Protein AF-A0A396JFV6-F1 (afdb_monomer_lite)

Sequence (128 aa):
MTLSPAVLSEDLIVEVLSFLPVKSLLQFRCVSKSWKTLISDPTFVKLHLEKSQSRNLKLFTIITERINNNNEGDYRVDRYPIDRIFENPSNYHHFKRKGSRNGSDIVGSCNGLILLYGDIFGSHKKRI

Foldseek 3Di:
DDPDPPDDDPVVVLVVLLPDDPVVLVVQLVVDVVSVCQSPDPVSVVSSVVSVVVVPFPWDWDWDWDQDPVRDIDIDIDTDGVVVQVVDQQDQPAPDDPPDPWDWGFRHDDPPRTDIDTDDPPPPPDDD

Secondary structure (DSSP, 8-state):
---------HHHHHHHHHTS-HHHHHHHTTT-HHHHHHHH-HHHHHHHHHHHHHTS--EEEEEEEEE-TTS-EEEEEEEEEHHHHHH-TTS------TT-S--PEEEEEETTEEEEE-----------

InterPro domains:
  IPR001810 F-box domain [PF00646] (8-45)
  IPR001810 F-box domain [PS50181] (2-47)
  IPR001810 F-box domain [SM00256] (8-48)
  IPR036047 F-box-like domain superfamily [SSF81383] (7-76)
  IPR050796 SCF complex F-box component [PTHR31672] (8-117)

Structure (mmCIF, N/CA/C/O backbone):
data_AF-A0A396JFV6-F1
#
_entry.id   AF-A0A396JFV6-F1
#
loop_
_atom_site.group_PDB
_atom_site.id
_atom_site.type_symbol
_atom_site.label_atom_id
_atom_site.label_alt_id
_atom_site.label_comp_id
_atom_site.label_asym_id
_atom_site.label_entity_id
_atom_site.label_seq_id
_atom_site.pdbx_PDB_ins_code
_atom_site.Cartn_x
_atom_site.Cartn_y
_atom_site.Cartn_z
_atom_site.occupancy
_atom_site.B_iso_or_equiv
_atom_site.auth_seq_id
_atom_site.auth_comp_id
_atom_site.auth_asym_id
_atom_site.auth_atom_id
_atom_site.pdbx_PDB_model_num
ATOM 1 N N . MET A 1 1 ? -27.223 -27.514 19.054 1.00 39.94 1 MET A N 1
ATOM 2 C CA . MET A 1 1 ? -25.789 -27.213 18.855 1.00 39.94 1 MET A CA 1
ATOM 3 C C . MET A 1 1 ? -25.685 -25.768 18.404 1.00 39.94 1 MET A C 1
ATOM 5 O O . MET A 1 1 ? -25.980 -25.472 17.256 1.00 39.94 1 MET A O 1
ATOM 9 N N . THR A 1 2 ? -25.399 -24.848 19.321 1.00 46.09 2 THR A N 1
ATOM 10 C CA . THR A 1 2 ? -25.179 -23.438 18.982 1.00 46.09 2 THR A CA 1
ATOM 11 C C . THR A 1 2 ? -23.765 -23.310 18.426 1.00 46.09 2 THR A C 1
ATOM 13 O O . THR A 1 2 ? -22.804 -23.553 19.154 1.00 46.09 2 THR A O 1
ATOM 16 N N . LEU A 1 3 ? -23.630 -23.000 17.135 1.00 55.22 3 LEU A N 1
ATOM 17 C CA . LEU A 1 3 ? -22.341 -22.655 16.536 1.00 55.22 3 LEU A CA 1
ATOM 18 C C . LEU A 1 3 ? -21.795 -21.439 17.293 1.00 55.22 3 LEU A C 1
ATOM 20 O O . LEU A 1 3 ? -22.406 -20.372 17.266 1.00 55.22 3 LEU A O 1
ATOM 24 N N . SER A 1 4 ? -20.685 -21.616 18.013 1.00 58.31 4 SER A N 1
ATOM 25 C CA . SER A 1 4 ? -19.947 -20.487 18.577 1.00 58.31 4 SER A CA 1
ATOM 26 C C . SER A 1 4 ? -19.585 -19.554 17.422 1.00 58.31 4 SER A C 1
ATOM 28 O O . SER A 1 4 ? -19.073 -20.048 16.411 1.00 58.31 4 SER A O 1
ATOM 30 N N . PRO A 1 5 ? -19.828 -18.238 17.528 1.00 67.19 5 PRO A N 1
ATOM 31 C CA . PRO A 1 5 ? -19.349 -17.317 16.516 1.00 67.19 5 PRO A CA 1
ATOM 32 C C . PRO A 1 5 ? -17.835 -17.495 16.399 1.00 67.19 5 PRO A C 1
ATOM 34 O O . PRO A 1 5 ? -17.129 -17.525 17.409 1.00 67.19 5 PRO A O 1
ATOM 37 N N . ALA A 1 6 ? -17.342 -17.677 15.176 1.00 66.19 6 ALA A N 1
ATOM 38 C CA . ALA A 1 6 ? -15.912 -17.693 14.915 1.00 66.19 6 ALA A CA 1
ATOM 39 C C . ALA A 1 6 ? -15.385 -16.276 15.171 1.00 66.19 6 ALA A C 1
ATOM 41 O O . ALA A 1 6 ? -15.549 -15.380 14.343 1.00 66.19 6 ALA A O 1
ATOM 42 N N . VAL A 1 7 ? -14.825 -16.052 16.359 1.00 72.81 7 VAL A N 1
ATOM 43 C CA . VAL A 1 7 ? -14.196 -14.781 16.715 1.00 72.81 7 VAL A CA 1
ATOM 44 C C . VAL A 1 7 ? -12.798 -14.789 16.111 1.00 72.81 7 VAL A C 1
ATOM 46 O O . VAL A 1 7 ? -11.921 -15.521 16.563 1.00 72.81 7 VAL A O 1
ATOM 49 N N . LEU A 1 8 ? -12.604 -14.001 15.055 1.00 79.69 8 LEU A N 1
ATOM 50 C CA . LEU A 1 8 ? -11.269 -13.695 14.552 1.00 79.69 8 LEU A CA 1
ATOM 51 C C . LEU A 1 8 ? -10.516 -12.872 15.607 1.00 79.69 8 LEU A C 1
ATOM 53 O O . LEU A 1 8 ? -11.081 -11.927 16.161 1.00 79.69 8 LEU A O 1
ATOM 57 N N . SER A 1 9 ? -9.254 -13.213 15.870 1.00 87.81 9 SER A N 1
ATOM 58 C CA . SER A 1 9 ? -8.405 -12.417 16.760 1.00 87.81 9 SER A CA 1
ATOM 59 C C . SER A 1 9 ? -8.102 -11.047 16.151 1.00 87.81 9 SER A C 1
ATOM 61 O O . SER A 1 9 ? -8.084 -10.874 14.929 1.00 87.81 9 SER A O 1
ATOM 63 N N . GLU A 1 10 ? -7.846 -10.064 17.012 1.00 87.75 10 GLU A N 1
ATOM 64 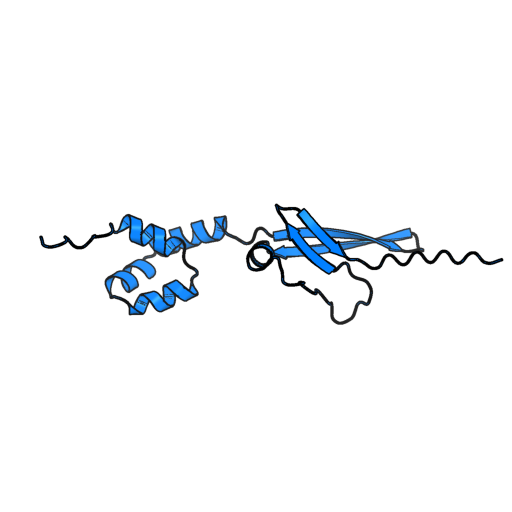C CA . GLU A 1 10 ? -7.536 -8.694 16.593 1.00 87.75 10 GLU A CA 1
ATOM 65 C C . GLU A 1 10 ? -6.279 -8.633 15.712 1.00 87.75 10 GLU A C 1
ATOM 67 O O . GLU A 1 10 ? -6.286 -7.952 14.687 1.00 87.75 10 GLU A O 1
ATOM 72 N N . ASP A 1 11 ? -5.264 -9.445 16.020 1.00 89.00 11 ASP A N 1
ATOM 73 C CA . ASP A 1 11 ? -4.033 -9.564 15.228 1.00 89.00 11 ASP A CA 1
ATOM 74 C C . ASP A 1 11 ? -4.300 -10.021 13.788 1.00 89.00 11 ASP A C 1
ATOM 76 O O . ASP A 1 11 ? -3.744 -9.469 12.836 1.00 89.00 11 ASP A O 1
ATOM 80 N N . LEU A 1 12 ? -5.198 -10.995 13.603 1.00 91.31 12 LEU A N 1
ATOM 81 C CA . LEU A 1 12 ? -5.565 -11.475 12.271 1.00 91.31 12 LEU A CA 1
ATOM 82 C C . LEU A 1 12 ? -6.362 -10.420 11.497 1.00 91.31 12 LEU A C 1
ATOM 84 O O . LEU A 1 12 ? -6.185 -10.275 10.288 1.00 91.31 12 LEU A O 1
ATOM 88 N N . ILE A 1 13 ? -7.215 -9.646 12.177 1.00 92.50 13 ILE A N 1
ATOM 89 C CA . ILE A 1 13 ? -7.930 -8.524 11.554 1.00 92.50 13 ILE A CA 1
ATOM 90 C C . ILE A 1 13 ? -6.929 -7.457 11.096 1.00 92.50 13 ILE A C 1
ATOM 92 O O . ILE A 1 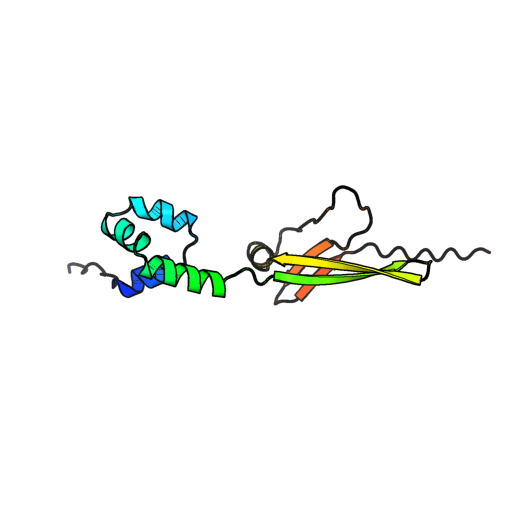13 ? -7.004 -7.010 9.951 1.00 92.50 13 ILE A O 1
ATOM 96 N N . VAL A 1 14 ? -5.972 -7.079 11.950 1.00 94.62 14 VAL A N 1
ATOM 97 C CA . VAL A 1 14 ? -4.885 -6.140 11.616 1.00 94.62 14 VAL A CA 1
ATOM 98 C C . VAL A 1 14 ? -4.125 -6.630 10.389 1.00 94.62 14 VAL A C 1
ATOM 100 O O . VAL A 1 14 ? -3.905 -5.867 9.445 1.00 94.62 14 VAL A O 1
ATOM 103 N N . GLU A 1 15 ? -3.759 -7.910 10.371 1.00 92.31 15 GLU A N 1
ATOM 104 C CA . GLU A 1 15 ? -3.044 -8.512 9.259 1.00 92.31 15 GLU A CA 1
ATOM 105 C C . GLU A 1 15 ? -3.860 -8.450 7.961 1.00 92.31 15 GLU A C 1
ATOM 107 O O . GLU A 1 15 ? -3.363 -7.908 6.971 1.00 92.31 15 GLU A O 1
ATOM 112 N N . VAL A 1 16 ? -5.117 -8.899 7.961 1.00 92.81 16 VAL A N 1
ATOM 113 C CA . VAL A 1 16 ? -5.999 -8.853 6.782 1.00 92.81 16 VAL A CA 1
ATOM 114 C C . VAL A 1 16 ? -6.182 -7.422 6.282 1.00 92.81 16 VAL A C 1
ATOM 116 O O . VAL A 1 16 ? -5.985 -7.150 5.097 1.00 92.81 16 VAL A O 1
ATOM 119 N N . LEU A 1 17 ? -6.499 -6.479 7.171 1.00 93.19 17 LEU A N 1
ATOM 120 C CA . LEU A 1 17 ? -6.670 -5.074 6.803 1.00 93.19 17 LEU A CA 1
ATOM 121 C C . LEU A 1 17 ? -5.379 -4.473 6.242 1.00 93.19 17 LEU A C 1
ATOM 123 O O . LEU A 1 17 ? -5.421 -3.705 5.281 1.00 93.19 17 LEU A O 1
ATOM 127 N N . SER A 1 18 ? -4.217 -4.873 6.757 1.00 91.94 18 SER A N 1
ATOM 128 C CA . SER A 1 18 ? -2.930 -4.415 6.232 1.00 91.94 18 SER A CA 1
ATOM 129 C C . SER A 1 18 ? -2.659 -4.860 4.786 1.00 91.94 18 SER A C 1
ATOM 131 O O . SER A 1 18 ? -1.805 -4.281 4.107 1.00 91.94 18 SER A O 1
ATOM 133 N N . PHE A 1 19 ? -3.368 -5.875 4.277 1.00 88.50 19 PHE A N 1
ATOM 134 C CA . PHE A 1 19 ? -3.296 -6.307 2.876 1.00 88.50 19 PHE A CA 1
ATOM 135 C C . PHE A 1 19 ? -4.147 -5.473 1.919 1.00 88.50 19 PHE A C 1
ATOM 137 O O . PHE A 1 19 ? -3.928 -5.525 0.710 1.00 88.50 19 PHE A O 1
ATOM 144 N N . LEU A 1 20 ? -5.059 -4.650 2.432 1.00 89.25 20 LEU A N 1
ATOM 145 C CA . LEU A 1 20 ? -6.011 -3.934 1.597 1.00 89.25 20 LEU A CA 1
ATOM 146 C C . LEU A 1 20 ? -5.453 -2.610 1.046 1.00 89.25 20 LEU A C 1
ATOM 148 O O . LEU A 1 20 ? -4.683 -1.916 1.723 1.00 89.25 20 LEU A O 1
ATOM 152 N N . PRO A 1 21 ? -5.884 -2.198 -0.163 1.00 86.50 21 PRO A N 1
ATOM 153 C CA . PRO A 1 21 ? -5.641 -0.853 -0.666 1.00 86.50 21 PRO A CA 1
ATOM 154 C C . PRO A 1 21 ? -6.257 0.218 0.243 1.00 86.50 21 PRO A C 1
ATOM 156 O O . PRO A 1 21 ? -7.325 0.021 0.829 1.00 86.50 21 PRO A O 1
ATOM 159 N N . VAL A 1 22 ? -5.639 1.405 0.277 1.00 89.06 22 VAL A N 1
ATOM 160 C CA . VAL A 1 22 ? -6.096 2.549 1.096 1.00 89.06 22 VAL A CA 1
ATOM 161 C C . VAL A 1 22 ? -7.567 2.890 0.832 1.00 89.06 22 VAL A C 1
ATOM 163 O O . VAL A 1 22 ? -8.317 3.158 1.767 1.00 89.06 22 VAL A O 1
ATOM 166 N N . LYS A 1 23 ? -8.016 2.825 -0.429 1.00 87.94 23 LYS A N 1
ATOM 167 C CA . LYS A 1 23 ? -9.407 3.127 -0.801 1.00 87.94 23 LYS A CA 1
ATOM 168 C C . LYS A 1 23 ? -10.412 2.211 -0.093 1.00 87.94 23 LYS A C 1
ATOM 170 O O . LYS A 1 23 ? -11.419 2.704 0.410 1.00 87.94 23 LYS A O 1
ATOM 175 N N . SER A 1 24 ? -10.131 0.911 -0.025 1.00 91.12 24 SER A N 1
ATOM 176 C CA . SER A 1 24 ? -10.990 -0.061 0.662 1.00 91.12 24 SER A CA 1
ATOM 177 C C . SER A 1 24 ? -10.990 0.176 2.172 1.00 91.12 24 SER A C 1
ATOM 179 O O . SER A 1 24 ? -12.048 0.195 2.795 1.00 91.12 24 SER A O 1
ATOM 181 N N . LEU A 1 25 ? -9.821 0.463 2.754 1.00 94.12 25 LEU A N 1
ATOM 182 C CA . LEU A 1 25 ? -9.694 0.780 4.180 1.00 94.12 25 LEU A CA 1
ATOM 183 C C . LEU A 1 25 ? -10.508 2.012 4.588 1.00 94.12 25 LEU A C 1
ATOM 185 O O . LEU A 1 25 ? -11.157 2.010 5.631 1.00 94.12 25 LEU A O 1
ATOM 189 N N . LEU A 1 26 ? -10.526 3.056 3.758 1.00 93.81 26 LEU A N 1
ATOM 190 C CA . LEU A 1 26 ? -11.326 4.251 4.034 1.00 93.81 26 LEU A CA 1
ATOM 191 C C . LEU A 1 26 ? -12.829 3.958 4.053 1.00 93.81 26 LEU A C 1
ATOM 193 O O . LEU A 1 26 ? -13.534 4.521 4.888 1.00 93.81 26 LEU A O 1
ATOM 197 N N . GLN A 1 27 ? -13.312 3.060 3.190 1.00 96.00 27 GLN A N 1
ATOM 198 C CA . GLN A 1 27 ? -14.706 2.608 3.228 1.00 96.00 27 GLN A CA 1
ATOM 199 C C . GLN A 1 27 ? -14.974 1.799 4.497 1.00 96.00 27 GLN A C 1
ATOM 201 O O . GLN A 1 27 ? -15.962 2.025 5.181 1.00 96.00 27 GLN A O 1
ATOM 206 N N . PHE A 1 28 ? -14.050 0.926 4.890 1.00 94.88 28 PHE A N 1
ATOM 207 C CA . PHE A 1 28 ? -14.198 0.064 6.064 1.00 94.88 28 PHE A CA 1
ATOM 208 C C . PHE A 1 28 ? -14.274 0.807 7.405 1.00 94.88 28 PHE A C 1
ATOM 210 O O . PHE A 1 28 ? -14.799 0.268 8.381 1.00 94.88 28 PHE A O 1
ATOM 217 N N . ARG A 1 29 ? -13.878 2.083 7.451 1.00 94.75 29 ARG A N 1
ATOM 218 C CA . ARG A 1 29 ? -14.130 2.963 8.604 1.00 94.75 29 ARG A CA 1
ATOM 219 C C . ARG A 1 29 ? -15.619 3.144 8.922 1.00 94.75 29 ARG A C 1
ATOM 221 O O . ARG A 1 29 ? -15.932 3.541 10.041 1.00 94.75 29 ARG A O 1
ATOM 228 N N . CYS A 1 30 ? -16.534 2.892 7.981 1.00 94.75 30 CYS A N 1
ATOM 229 C CA . CYS A 1 30 ? -17.975 2.992 8.237 1.00 94.75 30 CYS A CA 1
ATOM 230 C C . CYS A 1 30 ? -18.597 1.709 8.812 1.00 94.75 30 CYS A C 1
ATOM 232 O O . CYS A 1 30 ? -19.730 1.759 9.282 1.00 94.75 30 CYS A O 1
ATOM 234 N N . VAL A 1 31 ? -17.873 0.583 8.814 1.00 92.81 31 VAL A N 1
ATOM 235 C CA . VAL A 1 31 ? -18.408 -0.728 9.225 1.00 92.81 31 VAL A CA 1
ATOM 236 C C . VAL A 1 31 ? -18.611 -0.803 10.738 1.00 92.81 31 VAL A C 1
ATOM 238 O O . VAL A 1 31 ? -19.627 -1.303 11.210 1.00 92.81 31 VAL A O 1
ATOM 241 N N . SER A 1 32 ? -17.652 -0.303 11.521 1.00 93.44 32 SER A N 1
ATOM 242 C CA . SER A 1 32 ? -17.769 -0.245 12.980 1.00 93.44 32 SER A CA 1
ATOM 243 C C . SER A 1 32 ? -16.854 0.818 13.583 1.00 93.44 32 SER A C 1
ATOM 245 O O . SER A 1 32 ? -15.857 1.227 12.981 1.00 93.44 32 SER A O 1
ATOM 247 N N . LYS A 1 33 ? -17.159 1.239 14.818 1.00 94.50 33 LYS A N 1
ATOM 248 C CA . LYS A 1 33 ? -16.290 2.148 15.582 1.00 94.50 33 LYS A CA 1
ATOM 249 C C . LYS A 1 33 ? -14.909 1.531 15.821 1.00 94.50 33 LYS A C 1
ATOM 251 O O . LYS A 1 33 ? -13.918 2.230 15.654 1.00 94.50 33 LYS A O 1
ATOM 256 N N . SER A 1 34 ? -14.846 0.234 16.130 1.00 93.12 34 SER A N 1
ATOM 257 C CA . SER A 1 34 ? -13.585 -0.483 16.354 1.00 93.12 34 SER A CA 1
ATOM 258 C C . SER A 1 34 ? -12.697 -0.461 15.110 1.00 93.12 34 SER A C 1
ATOM 260 O O . SER A 1 34 ? -11.523 -0.123 15.199 1.00 93.12 34 SER A O 1
ATOM 262 N N . TRP A 1 35 ? -13.272 -0.715 13.930 1.00 94.69 35 TRP A N 1
ATOM 263 C CA . TRP A 1 35 ? -12.533 -0.67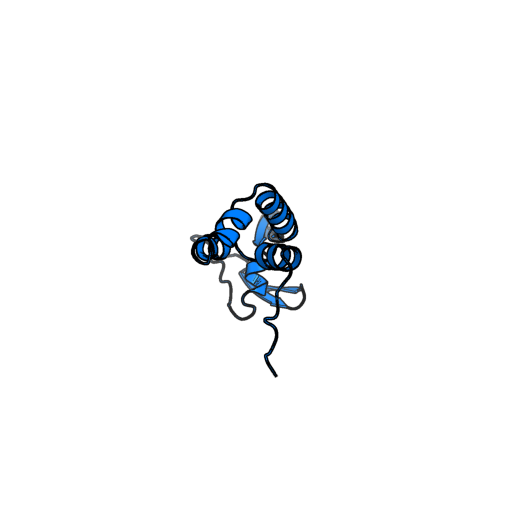6 12.665 1.00 94.69 35 TRP A CA 1
ATOM 264 C C . TRP A 1 35 ? -12.091 0.743 12.311 1.00 94.69 35 TRP A C 1
ATOM 266 O O . TRP A 1 35 ? -10.970 0.948 11.854 1.00 94.69 35 TRP A O 1
ATOM 276 N N . LYS A 1 36 ? -12.931 1.751 12.572 1.00 96.50 36 LYS A N 1
ATOM 277 C CA . LYS A 1 36 ? -12.541 3.155 12.408 1.00 96.50 36 LYS A CA 1
ATOM 278 C C . LYS A 1 36 ? -11.337 3.518 13.277 1.00 96.50 36 LYS A C 1
ATOM 280 O O . LYS A 1 36 ? -10.424 4.169 12.768 1.00 96.50 36 LYS A O 1
ATOM 285 N N . THR A 1 37 ? -11.347 3.122 14.551 1.00 96.62 37 THR A N 1
ATOM 286 C CA . THR A 1 37 ? -10.242 3.364 15.487 1.00 96.62 37 THR A CA 1
ATOM 287 C C . THR A 1 37 ? -8.981 2.650 15.020 1.00 96.62 37 THR A C 1
ATOM 289 O O . THR A 1 37 ? -7.967 3.311 14.832 1.00 96.62 37 THR A O 1
ATOM 292 N N . LEU A 1 38 ? -9.069 1.353 14.715 1.00 96.00 38 LEU A N 1
ATOM 293 C CA . LEU A 1 38 ? -7.943 0.548 14.243 1.00 96.00 38 LEU A CA 1
ATOM 294 C C . LEU A 1 38 ? -7.296 1.129 12.974 1.00 96.00 38 LEU A C 1
ATOM 296 O O . LEU A 1 38 ? -6.090 1.316 12.919 1.00 96.00 38 LEU A O 1
ATOM 300 N N . ILE A 1 39 ? -8.094 1.489 11.965 1.00 96.31 39 ILE A N 1
ATOM 301 C CA . ILE A 1 39 ? -7.589 2.045 10.693 1.00 96.31 39 ILE A CA 1
ATOM 302 C C . ILE A 1 39 ? -7.030 3.472 10.869 1.00 96.31 39 ILE A C 1
ATOM 304 O O . ILE A 1 39 ? -6.341 3.991 9.988 1.00 96.31 39 ILE A O 1
ATOM 308 N N . SER A 1 40 ? -7.362 4.150 11.968 1.00 95.81 40 SER A N 1
ATOM 309 C CA . SER A 1 40 ? -6.835 5.485 12.288 1.00 95.81 40 SER A CA 1
ATOM 310 C C . SER A 1 40 ? -5.658 5.438 13.265 1.00 95.81 40 SER A C 1
ATOM 312 O O . SER A 1 40 ? -5.060 6.481 13.521 1.00 95.81 40 SER A O 1
ATOM 314 N N . ASP A 1 41 ? -5.325 4.260 13.794 1.00 96.50 41 ASP A N 1
ATOM 315 C CA . ASP A 1 41 ? -4.230 4.073 14.736 1.00 96.50 41 ASP A CA 1
ATOM 316 C C . ASP A 1 41 ? -2.864 4.298 14.052 1.00 96.50 41 ASP A C 1
ATOM 318 O O . ASP A 1 41 ? -2.610 3.732 12.982 1.00 96.50 41 ASP A O 1
ATOM 322 N N . PRO A 1 42 ? -1.953 5.101 14.638 1.00 96.81 42 PRO A N 1
ATOM 323 C CA . PRO A 1 42 ? -0.640 5.366 14.051 1.00 96.81 42 PRO A CA 1
ATOM 324 C C . PRO A 1 42 ? 0.212 4.110 13.830 1.00 96.81 42 PRO A C 1
ATOM 326 O O . PRO A 1 42 ? 0.983 4.059 12.870 1.00 96.81 42 PRO A O 1
ATOM 329 N N . THR A 1 43 ? 0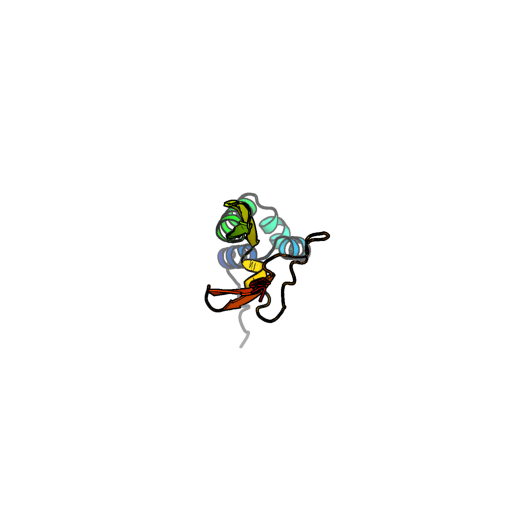.073 3.093 14.683 1.00 96.19 43 THR A N 1
ATOM 330 C CA . THR A 1 43 ? 0.799 1.818 14.569 1.00 96.19 43 THR A CA 1
ATOM 331 C C . THR A 1 43 ? 0.313 1.050 13.353 1.00 96.19 43 THR A C 1
ATOM 333 O O . THR A 1 43 ? 1.126 0.604 12.542 1.00 96.19 43 THR A O 1
ATOM 336 N N . PHE A 1 44 ? -1.009 0.970 13.170 1.00 96.12 44 PHE A N 1
ATOM 337 C CA . PHE A 1 44 ? -1.604 0.387 11.969 1.00 96.12 44 PHE A CA 1
ATOM 338 C C . PHE A 1 44 ? -1.175 1.142 10.706 1.00 96.12 44 PHE A C 1
ATOM 340 O O . PHE A 1 44 ? -0.791 0.519 9.719 1.00 96.12 44 PHE A O 1
ATOM 347 N N . VAL A 1 45 ? -1.192 2.480 10.732 1.00 95.00 45 VAL A N 1
ATOM 348 C CA . VAL A 1 45 ? -0.763 3.310 9.594 1.00 95.00 45 VAL A CA 1
ATOM 349 C C . VAL A 1 45 ? 0.704 3.056 9.246 1.00 95.00 45 VAL A C 1
ATOM 351 O O . VAL A 1 45 ? 1.024 2.880 8.071 1.00 95.00 45 VAL A O 1
ATOM 354 N N . LYS A 1 46 ? 1.593 2.987 10.245 1.00 94.75 46 LYS A N 1
ATOM 355 C CA . LYS A 1 46 ? 3.012 2.670 10.040 1.00 94.75 46 LYS A CA 1
ATOM 356 C C . LYS A 1 46 ? 3.191 1.280 9.425 1.00 94.75 46 LYS A C 1
ATOM 358 O O . LYS A 1 46 ? 3.867 1.153 8.408 1.00 94.75 46 LYS A O 1
ATOM 363 N N . LEU A 1 47 ? 2.532 0.267 9.987 1.00 93.56 47 LEU A N 1
ATOM 364 C CA . LEU A 1 47 ? 2.570 -1.109 9.488 1.00 93.56 47 LEU A CA 1
ATOM 365 C C . LEU A 1 47 ? 2.028 -1.213 8.054 1.00 93.56 47 LEU A C 1
ATOM 367 O O . L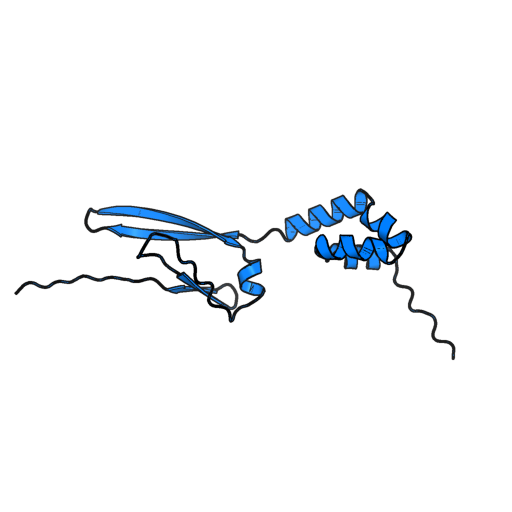EU A 1 47 ? 2.602 -1.906 7.212 1.00 93.56 47 LEU A O 1
ATOM 371 N N . HIS A 1 48 ? 0.937 -0.505 7.750 1.00 93.31 48 HIS A N 1
ATOM 372 C CA . HIS A 1 48 ? 0.379 -0.432 6.400 1.00 93.31 48 HIS A CA 1
ATOM 373 C C . HIS A 1 48 ? 1.357 0.236 5.432 1.00 93.31 48 HIS A C 1
ATOM 375 O O . HIS A 1 48 ? 1.572 -0.293 4.341 1.00 93.31 48 HIS A O 1
ATOM 381 N N . LEU A 1 49 ? 2.022 1.324 5.841 1.00 89.44 49 LEU A N 1
ATOM 382 C CA . LEU A 1 49 ? 3.056 1.977 5.038 1.00 89.44 49 LEU A CA 1
ATOM 383 C C . LEU A 1 49 ? 4.233 1.041 4.750 1.00 89.44 49 LEU A C 1
ATOM 385 O O . LEU A 1 49 ? 4.615 0.906 3.590 1.00 89.44 49 LEU A O 1
ATOM 389 N N . GLU A 1 50 ? 4.783 0.368 5.758 1.00 88.75 50 GLU A N 1
ATOM 390 C CA . GLU A 1 50 ? 5.900 -0.577 5.601 1.00 88.75 50 GLU A CA 1
ATOM 391 C C . GLU A 1 50 ? 5.528 -1.731 4.655 1.00 88.75 50 GLU A C 1
ATOM 393 O O . GLU A 1 50 ? 6.269 -2.075 3.724 1.00 88.75 50 GLU A O 1
ATOM 398 N N . LYS A 1 51 ? 4.317 -2.279 4.809 1.00 83.62 51 LYS A N 1
ATOM 399 C CA . LYS A 1 51 ? 3.785 -3.287 3.885 1.00 83.62 51 LYS A CA 1
ATOM 400 C C . LYS A 1 51 ? 3.524 -2.721 2.484 1.00 83.62 51 LYS A C 1
ATOM 402 O O . LYS A 1 51 ? 3.697 -3.430 1.499 1.00 83.62 51 LYS A O 1
ATOM 407 N N . SER A 1 52 ? 3.148 -1.452 2.349 1.00 75.81 52 SER A N 1
ATOM 408 C CA . SER A 1 52 ? 2.979 -0.802 1.042 1.00 75.81 52 SER A CA 1
ATOM 409 C C . SER A 1 52 ? 4.313 -0.499 0.347 1.00 75.81 52 SER A C 1
ATOM 411 O O . SER A 1 52 ? 4.376 -0.503 -0.878 1.00 75.81 52 SER A O 1
ATOM 413 N N . GLN A 1 53 ? 5.389 -0.265 1.104 1.00 68.56 53 GLN A N 1
ATOM 414 C CA . GLN A 1 53 ? 6.740 -0.056 0.577 1.00 68.56 53 GLN A CA 1
ATOM 415 C C . GLN A 1 53 ? 7.374 -1.373 0.124 1.00 68.56 53 GLN A C 1
ATOM 417 O O . GLN A 1 53 ? 8.005 -1.425 -0.924 1.00 68.56 53 GLN A O 1
ATOM 422 N N . SER A 1 54 ? 7.141 -2.472 0.838 1.00 64.06 54 SER A N 1
ATOM 423 C CA . SER A 1 54 ? 7.516 -3.805 0.336 1.00 64.06 54 SER A CA 1
ATOM 424 C C . SER A 1 54 ? 6.669 -4.249 -0.867 1.00 64.06 54 SER A C 1
ATOM 426 O O . SER A 1 54 ? 7.139 -5.018 -1.704 1.00 64.06 54 SER A O 1
ATOM 428 N N . ARG A 1 55 ? 5.444 -3.721 -0.998 1.00 62.66 55 ARG A N 1
ATOM 429 C CA . ARG A 1 55 ? 4.589 -3.859 -2.189 1.00 62.66 55 ARG A CA 1
ATOM 430 C C . ARG A 1 55 ? 4.794 -2.757 -3.228 1.00 62.66 55 ARG A C 1
ATOM 432 O O . ARG A 1 55 ? 4.061 -2.761 -4.217 1.00 62.66 55 ARG A O 1
ATOM 439 N N . ASN A 1 56 ? 5.718 -1.807 -3.021 1.00 55.19 56 ASN A N 1
ATOM 440 C CA . ASN A 1 56 ? 5.883 -0.701 -3.957 1.00 55.19 56 ASN A CA 1
ATOM 441 C C . ASN A 1 56 ? 6.190 -1.307 -5.318 1.00 55.19 56 ASN A C 1
ATOM 443 O O . ASN A 1 56 ? 7.098 -2.131 -5.443 1.00 55.19 56 ASN A O 1
ATOM 447 N N . LEU A 1 57 ? 5.347 -0.927 -6.276 1.00 58.81 57 LEU A N 1
ATOM 448 C CA . LEU A 1 57 ? 5.433 -1.177 -7.703 1.00 58.81 57 LEU A CA 1
ATOM 449 C C . LEU A 1 57 ? 6.865 -1.539 -8.065 1.00 58.81 57 LEU A C 1
ATOM 451 O O . LEU A 1 57 ? 7.736 -0.669 -8.040 1.00 58.81 57 LEU A O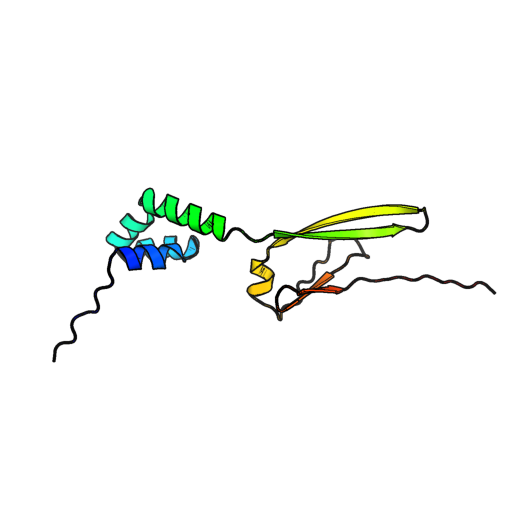 1
ATOM 455 N N . LYS A 1 58 ? 7.127 -2.822 -8.335 1.00 63.03 58 LYS A N 1
ATOM 456 C CA . LYS A 1 58 ? 8.435 -3.230 -8.841 1.00 63.03 58 LYS A CA 1
ATOM 457 C C . LYS A 1 58 ? 8.567 -2.591 -10.222 1.00 63.03 58 LYS A C 1
ATOM 459 O O . LYS A 1 58 ? 8.123 -3.124 -11.227 1.00 63.03 58 LYS A O 1
ATOM 464 N N . LEU A 1 59 ? 9.043 -1.358 -10.262 1.00 63.25 59 LEU A N 1
ATOM 465 C CA . LEU A 1 59 ? 9.254 -0.660 -11.509 1.00 63.25 59 LEU A CA 1
ATOM 466 C C . LEU A 1 59 ? 10.413 -1.383 -12.176 1.00 63.25 59 LEU A C 1
ATOM 468 O O . LEU A 1 59 ? 11.505 -1.430 -11.613 1.00 63.25 59 LEU A O 1
ATOM 472 N N . PHE A 1 60 ? 10.181 -1.974 -13.339 1.00 69.56 60 PHE A N 1
ATOM 473 C CA . PHE A 1 60 ? 11.298 -2.367 -14.181 1.00 69.56 60 PHE A CA 1
ATOM 474 C C . PHE A 1 60 ? 11.567 -1.239 -15.166 1.00 69.56 60 PHE A C 1
ATOM 476 O O . PHE A 1 60 ? 10.664 -0.511 -15.585 1.00 69.56 60 PHE A O 1
ATOM 483 N N . THR A 1 61 ? 12.839 -1.072 -15.489 1.00 67.62 61 THR A N 1
ATOM 484 C CA . THR A 1 61 ? 13.303 -0.049 -16.413 1.00 67.62 61 THR A CA 1
ATOM 485 C C . THR A 1 61 ? 13.635 -0.733 -17.729 1.00 67.62 61 THR A C 1
ATOM 487 O O . THR A 1 61 ? 14.489 -1.617 -17.753 1.00 67.62 61 THR A O 1
ATOM 490 N N . ILE A 1 62 ? 12.967 -0.347 -18.812 1.00 70.31 62 ILE A N 1
ATOM 491 C CA . ILE A 1 62 ? 13.339 -0.754 -20.166 1.00 70.31 62 ILE A CA 1
ATOM 492 C C . ILE A 1 62 ? 14.339 0.264 -20.686 1.00 70.31 62 ILE A C 1
ATOM 494 O O . ILE A 1 62 ? 14.055 1.463 -20.698 1.00 70.31 62 ILE A O 1
ATOM 498 N N . ILE A 1 63 ? 15.495 -0.227 -21.125 1.00 70.69 63 ILE A N 1
ATOM 499 C CA . ILE A 1 63 ? 16.460 0.576 -21.865 1.00 70.69 63 ILE A CA 1
ATOM 500 C C . ILE A 1 63 ? 16.426 0.119 -23.318 1.00 70.69 63 ILE A C 1
ATOM 502 O O . ILE A 1 63 ? 16.707 -1.046 -23.592 1.00 70.69 63 ILE A O 1
ATOM 506 N N . THR A 1 64 ? 16.069 1.009 -24.243 1.00 68.00 64 THR A N 1
ATOM 507 C CA . THR A 1 64 ? 16.140 0.710 -25.682 1.00 68.00 64 THR A CA 1
ATOM 508 C C . THR A 1 64 ? 17.158 1.603 -26.355 1.00 68.00 64 THR A C 1
ATOM 510 O O . THR A 1 64 ? 17.100 2.823 -26.202 1.00 68.00 64 THR A O 1
ATOM 513 N N . GLU A 1 65 ? 18.040 1.003 -27.141 1.00 67.12 65 GLU A N 1
ATOM 514 C CA . GLU A 1 65 ? 18.997 1.713 -27.979 1.00 67.12 65 GLU A CA 1
ATOM 515 C C . GLU A 1 65 ? 18.468 1.797 -29.412 1.00 67.12 65 GLU A C 1
ATOM 517 O O . GLU A 1 65 ? 18.027 0.802 -29.994 1.00 67.12 65 GLU A O 1
ATOM 522 N N . ARG A 1 66 ? 18.514 2.996 -29.993 1.00 64.06 66 ARG A N 1
ATOM 523 C CA . ARG A 1 66 ? 18.257 3.210 -31.415 1.00 64.06 66 ARG A CA 1
ATOM 524 C C . ARG A 1 66 ? 19.554 3.600 -32.109 1.00 64.06 66 ARG A C 1
ATOM 526 O O . ARG A 1 66 ? 20.075 4.690 -31.890 1.00 64.06 66 ARG A O 1
ATOM 533 N N . ILE A 1 67 ? 20.002 2.743 -33.022 1.00 62.22 67 ILE A N 1
ATOM 534 C CA . ILE A 1 67 ? 21.105 3.045 -33.934 1.00 62.22 67 ILE A CA 1
ATOM 535 C C . ILE A 1 67 ? 20.538 3.865 -35.097 1.00 62.22 67 ILE A C 1
ATOM 537 O O . ILE A 1 67 ? 19.755 3.362 -35.905 1.00 62.22 67 ILE A O 1
ATOM 541 N N . ASN A 1 68 ? 20.892 5.148 -35.171 1.00 62.91 68 ASN A N 1
ATOM 542 C CA . ASN A 1 68 ? 20.611 5.970 -36.347 1.00 62.91 68 ASN A CA 1
ATOM 543 C C . ASN A 1 68 ? 21.745 5.837 -37.375 1.00 62.91 68 ASN A C 1
ATOM 545 O O . ASN A 1 68 ? 22.898 5.619 -37.016 1.00 62.91 68 ASN A O 1
ATOM 549 N N . ASN A 1 69 ? 21.436 6.069 -38.655 1.00 64.44 69 ASN A N 1
ATOM 550 C CA . ASN A 1 69 ? 22.409 6.025 -39.762 1.00 64.44 69 ASN A CA 1
ATOM 551 C C . ASN A 1 69 ? 23.582 7.018 -39.617 1.00 64.44 69 ASN A C 1
ATOM 553 O O . ASN A 1 69 ? 24.551 6.929 -40.364 1.00 64.44 69 ASN A O 1
ATOM 557 N N . ASN A 1 70 ? 23.487 7.962 -38.678 1.00 67.94 70 ASN A N 1
ATOM 558 C CA . ASN A 1 70 ? 24.505 8.974 -38.406 1.00 67.94 70 ASN A CA 1
ATOM 559 C C . ASN A 1 70 ? 25.501 8.527 -37.314 1.00 67.94 70 ASN A C 1
ATOM 561 O O . ASN A 1 70 ? 26.275 9.348 -36.838 1.00 67.94 70 ASN A O 1
ATOM 565 N N . ASN A 1 71 ? 25.463 7.253 -36.892 1.00 59.31 71 ASN A N 1
ATOM 566 C CA . ASN A 1 71 ? 26.268 6.664 -35.808 1.00 59.31 71 ASN A CA 1
ATOM 567 C C . ASN A 1 71 ? 26.078 7.311 -34.420 1.00 59.31 71 ASN A C 1
ATOM 569 O O . ASN A 1 71 ? 26.846 7.042 -33.500 1.00 59.31 71 ASN A O 1
ATOM 573 N N . GLU A 1 72 ? 25.040 8.126 -34.247 1.00 61.12 72 GLU A N 1
ATOM 574 C CA . GLU A 1 72 ? 24.648 8.699 -32.961 1.00 61.12 72 GLU A CA 1
ATOM 575 C C . GLU A 1 72 ? 23.565 7.801 -32.340 1.00 61.12 72 GLU A C 1
ATOM 577 O O . GLU A 1 72 ? 22.455 7.683 -32.876 1.00 61.12 72 GLU A O 1
ATOM 582 N N . GLY A 1 73 ? 23.921 7.090 -31.267 1.00 61.09 73 GLY A N 1
ATOM 583 C CA . GLY A 1 73 ? 23.013 6.206 -30.536 1.00 61.09 73 GLY A CA 1
ATOM 584 C C . GLY A 1 73 ? 22.095 7.000 -29.605 1.00 61.09 73 GLY A C 1
ATOM 585 O O . GLY A 1 73 ? 22.573 7.745 -28.753 1.00 61.09 73 GLY A O 1
ATOM 586 N N . ASP A 1 74 ? 20.778 6.842 -29.762 1.00 67.12 74 ASP A N 1
ATOM 587 C CA . ASP A 1 74 ? 19.771 7.389 -28.839 1.00 67.12 74 ASP A CA 1
ATOM 588 C C . ASP A 1 74 ? 19.370 6.294 -27.838 1.00 67.12 74 ASP A C 1
ATOM 590 O O . ASP A 1 74 ? 18.837 5.254 -28.238 1.00 67.12 74 ASP A O 1
ATOM 594 N N . TYR A 1 75 ? 19.634 6.514 -26.546 1.00 65.31 75 TYR A N 1
ATOM 595 C CA . TYR A 1 75 ? 19.233 5.611 -25.464 1.00 65.31 75 TYR A CA 1
ATOM 596 C C . TYR A 1 75 ? 17.948 6.113 -24.811 1.00 65.31 75 TYR A C 1
ATOM 598 O O . TYR A 1 75 ? 17.861 7.259 -24.370 1.00 65.31 75 TYR A O 1
ATOM 606 N N . ARG A 1 76 ? 16.957 5.231 -24.681 1.00 64.94 76 ARG A N 1
ATOM 607 C CA . ARG A 1 76 ? 15.683 5.532 -24.013 1.00 64.94 76 ARG A CA 1
ATOM 608 C C . ARG A 1 76 ? 15.569 4.752 -22.728 1.00 64.94 76 ARG A C 1
ATOM 610 O O . ARG A 1 76 ? 15.986 3.604 -22.689 1.00 64.94 76 ARG A O 1
ATOM 617 N N . VAL A 1 77 ? 14.992 5.381 -21.710 1.00 64.06 77 VAL A N 1
ATOM 618 C CA . VAL A 1 77 ? 14.793 4.801 -20.382 1.00 64.06 77 VAL A CA 1
ATOM 619 C C . VAL A 1 77 ? 13.325 4.962 -20.007 1.00 64.06 77 VAL A C 1
ATOM 621 O O . VAL A 1 77 ? 12.896 6.052 -19.630 1.00 64.06 77 VAL A O 1
ATOM 624 N N . ASP A 1 78 ? 12.564 3.876 -20.085 1.00 67.38 78 ASP A N 1
ATOM 625 C CA . ASP A 1 78 ? 11.144 3.846 -19.734 1.00 67.38 78 ASP A CA 1
ATOM 626 C C . ASP A 1 78 ? 10.945 3.056 -18.434 1.00 67.38 78 ASP A C 1
ATOM 628 O O . ASP A 1 78 ? 11.411 1.926 -18.306 1.00 67.38 78 ASP A O 1
ATOM 632 N N . ARG A 1 79 ? 10.262 3.641 -17.440 1.00 64.19 79 ARG A N 1
ATOM 633 C CA . ARG A 1 79 ? 9.939 2.964 -16.168 1.00 64.19 79 ARG A CA 1
ATOM 634 C C . ARG A 1 79 ? 8.528 2.405 -16.230 1.00 64.19 79 ARG A C 1
ATOM 636 O O . ARG A 1 79 ? 7.590 3.162 -16.477 1.00 64.19 79 ARG A O 1
ATOM 643 N N . TYR A 1 80 ? 8.366 1.120 -15.940 1.00 66.88 80 TYR A N 1
ATOM 644 C CA . TYR A 1 80 ? 7.081 0.444 -16.053 1.00 66.88 80 TYR A CA 1
ATOM 645 C C . TYR A 1 80 ? 6.693 -0.273 -14.755 1.00 66.88 80 TYR A C 1
ATOM 647 O O . TYR A 1 80 ? 7.488 -1.050 -14.222 1.00 66.88 80 TYR A O 1
ATOM 655 N N . PRO A 1 81 ? 5.485 -0.029 -14.221 1.00 66.44 81 PRO A N 1
ATOM 656 C CA . PRO A 1 81 ? 5.057 -0.616 -12.961 1.00 66.44 81 PRO A CA 1
ATOM 657 C C . PRO A 1 81 ? 4.577 -2.060 -13.163 1.00 66.44 81 PRO A C 1
ATOM 659 O O . PRO A 1 81 ? 3.763 -2.353 -14.038 1.00 66.44 81 PRO A O 1
ATOM 662 N N . ILE A 1 82 ? 5.133 -2.977 -12.368 1.00 65.44 82 ILE A N 1
ATOM 663 C CA . ILE A 1 82 ? 4.865 -4.419 -12.464 1.00 65.44 82 ILE A CA 1
ATOM 664 C C . ILE A 1 82 ? 3.404 -4.773 -12.183 1.00 65.44 82 ILE A C 1
ATOM 666 O O . ILE A 1 82 ? 2.870 -5.660 -12.833 1.00 65.44 82 ILE A O 1
ATOM 670 N N . ASP A 1 83 ? 2.739 -4.083 -11.259 1.00 63.56 83 ASP A N 1
ATOM 671 C CA . ASP A 1 83 ? 1.336 -4.334 -10.897 1.00 63.56 83 ASP A CA 1
ATOM 672 C C . ASP A 1 83 ? 0.396 -4.348 -12.115 1.00 63.56 83 ASP A C 1
ATOM 674 O O . ASP A 1 83 ? -0.397 -5.273 -12.263 1.00 63.56 83 ASP A O 1
ATOM 678 N N . ARG A 1 84 ? 0.561 -3.404 -13.049 1.00 58.78 84 ARG A N 1
ATOM 679 C CA . ARG A 1 84 ? -0.265 -3.292 -14.260 1.00 58.78 84 ARG A CA 1
ATOM 680 C C . ARG A 1 84 ? -0.142 -4.501 -15.170 1.00 58.78 84 ARG A C 1
ATOM 682 O O . ARG A 1 84 ? -1.100 -4.852 -15.845 1.00 58.78 84 ARG A O 1
ATOM 689 N N . ILE A 1 85 ? 1.029 -5.127 -15.175 1.00 59.12 85 ILE A N 1
ATOM 690 C CA . ILE A 1 85 ? 1.290 -6.330 -15.952 1.00 59.12 85 ILE A CA 1
ATOM 691 C C . ILE A 1 85 ? 0.550 -7.539 -15.363 1.00 59.12 85 ILE A C 1
ATOM 693 O O . ILE A 1 85 ? -0.001 -8.349 -16.109 1.00 59.12 85 ILE A O 1
ATOM 697 N N . PHE A 1 86 ? 0.546 -7.678 -14.034 1.00 56.66 86 PHE A N 1
ATOM 698 C CA . PHE A 1 86 ? -0.078 -8.824 -13.365 1.00 56.66 86 PHE A CA 1
ATOM 699 C C . PHE A 1 86 ? -1.593 -8.677 -13.220 1.00 56.66 86 PHE A C 1
ATOM 701 O O . PHE A 1 86 ? -2.293 -9.686 -13.192 1.00 56.66 86 PHE A O 1
ATOM 708 N N . GLU A 1 87 ? -2.113 -7.449 -13.160 1.00 57.09 87 GLU A N 1
ATOM 709 C CA . GLU A 1 87 ? -3.554 -7.206 -13.056 1.00 57.09 87 GLU A CA 1
ATOM 710 C C . GLU A 1 87 ? -4.321 -7.574 -14.338 1.00 57.09 87 GLU A C 1
ATOM 712 O O . GLU A 1 87 ? -5.534 -7.788 -14.267 1.00 57.09 87 GLU A O 1
ATOM 717 N N . ASN A 1 88 ? -3.664 -7.677 -15.506 1.00 54.06 88 ASN A N 1
ATOM 718 C CA . ASN A 1 88 ? -4.335 -8.133 -16.728 1.00 54.06 88 ASN A CA 1
ATOM 719 C C . ASN A 1 88 ? -3.375 -8.578 -17.862 1.00 54.06 88 ASN A C 1
ATOM 721 O O . ASN A 1 88 ? -3.059 -7.780 -18.745 1.00 54.06 88 ASN A O 1
ATOM 725 N N . PRO A 1 89 ? -2.950 -9.856 -17.920 1.00 51.72 89 PRO A N 1
ATOM 726 C CA . PRO A 1 89 ? -2.000 -10.338 -18.935 1.00 51.72 89 PRO A CA 1
ATOM 727 C C . PRO A 1 89 ? -2.537 -10.303 -20.380 1.00 51.72 89 PRO A C 1
ATOM 729 O O . PRO A 1 89 ? -1.759 -10.393 -21.325 1.00 51.72 89 PRO A O 1
ATOM 732 N N . SER A 1 90 ? -3.854 -10.175 -20.560 1.00 51.41 90 SER A N 1
ATOM 733 C CA . SER A 1 90 ? -4.547 -10.199 -21.856 1.00 51.41 90 SER A CA 1
ATOM 734 C C . SER A 1 90 ? -4.851 -8.818 -22.452 1.00 51.41 90 SER A C 1
ATOM 736 O O . SER A 1 90 ? -5.317 -8.743 -23.588 1.00 51.41 90 SER A O 1
ATOM 738 N N . ASN A 1 91 ? -4.600 -7.721 -21.728 1.00 51.75 91 ASN A N 1
ATOM 739 C CA . ASN A 1 91 ? -4.770 -6.380 -22.283 1.00 51.75 91 ASN A CA 1
ATOM 740 C C . ASN A 1 91 ? -3.467 -5.910 -22.928 1.00 51.75 91 ASN A C 1
ATOM 742 O O . ASN A 1 91 ? -2.476 -5.662 -22.247 1.00 51.75 91 ASN A O 1
ATOM 746 N N . TYR A 1 92 ? -3.501 -5.720 -24.247 1.00 52.53 92 TYR A N 1
ATOM 747 C CA . TYR A 1 92 ? -2.456 -5.009 -24.975 1.00 52.53 92 TYR A CA 1
ATOM 748 C C . TYR A 1 92 ? -2.282 -3.614 -24.365 1.00 52.53 92 TYR A C 1
ATOM 750 O O . TYR A 1 92 ? -3.128 -2.730 -24.536 1.00 52.53 92 TYR A O 1
ATOM 758 N N . HIS A 1 93 ? -1.187 -3.398 -23.641 1.00 56.50 93 HIS A N 1
ATOM 759 C CA . HIS A 1 93 ? -0.850 -2.085 -23.106 1.00 56.50 93 HIS A CA 1
ATOM 760 C C . HIS A 1 93 ? -0.224 -1.244 -24.215 1.00 56.50 93 HIS A C 1
ATOM 762 O O . HIS A 1 93 ? 0.990 -1.106 -24.328 1.00 56.50 93 HIS A O 1
ATOM 768 N N . HIS A 1 94 ? -1.080 -0.685 -25.068 1.00 49.56 94 HIS A N 1
ATOM 769 C CA . HIS A 1 94 ? -0.643 0.153 -26.172 1.00 49.56 94 HIS A CA 1
ATOM 770 C C . HIS A 1 94 ? -0.064 1.474 -25.650 1.00 49.56 94 HIS A C 1
ATOM 772 O O . HIS A 1 94 ? -0.800 2.408 -25.317 1.00 49.56 94 HIS A O 1
ATOM 778 N N . PHE A 1 95 ? 1.263 1.567 -25.577 1.00 50.94 95 PHE A N 1
ATOM 779 C CA . PHE A 1 95 ? 1.960 2.782 -25.171 1.00 50.94 95 PHE A CA 1
ATOM 780 C C . PHE A 1 95 ? 2.231 3.670 -26.388 1.00 50.94 95 PHE A C 1
ATOM 782 O O . PHE A 1 95 ? 3.365 3.944 -26.772 1.00 50.94 95 PHE A O 1
ATOM 789 N N . LYS A 1 96 ? 1.167 4.196 -27.000 1.00 44.72 96 LYS A N 1
ATOM 790 C CA . LYS A 1 96 ? 1.350 5.239 -28.011 1.00 44.72 96 LYS A CA 1
ATOM 791 C C . LYS A 1 96 ? 1.730 6.552 -27.342 1.00 44.72 96 LYS A C 1
ATOM 793 O O . LYS A 1 96 ? 0.893 7.234 -26.748 1.00 44.72 96 LYS A O 1
ATOM 798 N N . ARG A 1 97 ? 2.978 6.984 -27.537 1.00 46.75 97 ARG A N 1
ATOM 799 C CA . ARG A 1 97 ? 3.315 8.405 -27.395 1.00 46.75 97 ARG A CA 1
ATOM 800 C C . ARG A 1 97 ? 2.477 9.214 -28.383 1.00 46.75 97 ARG A C 1
ATOM 802 O O . ARG A 1 97 ? 2.473 8.947 -29.585 1.00 46.75 97 ARG A O 1
ATOM 809 N N . LYS A 1 98 ? 1.870 10.296 -27.898 1.00 38.09 98 LYS A N 1
ATOM 810 C CA . LYS A 1 98 ? 1.457 11.419 -28.746 1.00 38.09 98 LYS A CA 1
ATOM 811 C C . LYS A 1 98 ? 2.745 12.016 -29.346 1.00 38.09 98 LYS A C 1
ATOM 813 O O . LYS A 1 98 ? 3.517 12.659 -28.640 1.00 38.09 98 LYS A O 1
ATOM 818 N N . GLY A 1 99 ? 3.029 11.724 -30.617 1.00 44.81 99 GLY A N 1
ATOM 819 C CA . GLY A 1 99 ? 4.061 12.422 -31.400 1.00 44.81 99 GLY A CA 1
ATOM 820 C C . GLY A 1 99 ? 5.349 11.671 -31.770 1.00 44.81 99 GLY A C 1
ATOM 821 O O . GLY A 1 99 ? 6.261 12.320 -32.262 1.00 44.81 99 GLY A O 1
ATOM 822 N N . SER A 1 100 ? 5.465 10.350 -31.592 1.00 48.72 100 SER A N 1
ATOM 823 C CA . SER A 1 100 ? 6.591 9.588 -32.169 1.00 48.72 100 SER A CA 1
ATOM 824 C C . SER A 1 100 ? 6.069 8.357 -32.898 1.00 48.72 100 SER A C 1
ATOM 826 O O . SER A 1 100 ? 5.368 7.545 -32.306 1.00 48.72 100 SER A O 1
ATOM 828 N N . ARG A 1 101 ? 6.382 8.234 -34.192 1.00 51.22 101 ARG A N 1
ATOM 829 C CA . ARG A 1 101 ? 5.942 7.119 -35.048 1.00 51.22 101 ARG A CA 1
ATOM 830 C C . ARG A 1 101 ? 6.741 5.820 -34.826 1.00 51.22 101 ARG A C 1
ATOM 832 O O . ARG A 1 101 ? 6.436 4.832 -35.474 1.00 51.22 101 ARG A O 1
ATOM 839 N N . ASN A 1 102 ? 7.756 5.811 -33.950 1.00 53.94 102 ASN A N 1
ATOM 840 C CA . ASN A 1 102 ? 8.768 4.745 -33.902 1.00 53.94 102 ASN A CA 1
ATOM 841 C C . ASN A 1 102 ? 9.192 4.407 -32.452 1.00 53.94 102 ASN A C 1
ATOM 843 O O . ASN A 1 102 ? 10.298 4.766 -32.022 1.00 53.94 102 ASN A O 1
ATOM 847 N N . GLY A 1 103 ? 8.308 3.764 -31.686 1.00 55.16 103 GLY A N 1
ATOM 848 C CA . GLY A 1 103 ? 8.585 3.252 -30.336 1.00 55.16 103 GLY A CA 1
ATOM 849 C C . GLY A 1 103 ? 8.356 1.742 -30.245 1.00 55.16 103 GLY A C 1
ATOM 850 O O . GLY A 1 103 ? 7.625 1.185 -31.059 1.00 55.16 103 GLY A O 1
ATOM 851 N N . SER A 1 104 ? 9.010 1.094 -29.282 1.00 60.81 104 SER A N 1
ATOM 852 C CA . SER A 1 104 ? 8.732 -0.288 -28.888 1.00 60.81 104 SER A CA 1
ATOM 853 C C . SER A 1 104 ? 7.541 -0.321 -27.925 1.00 60.81 104 SER A C 1
ATOM 855 O O . SER A 1 104 ? 7.606 0.276 -26.852 1.00 60.81 104 SER A O 1
ATOM 857 N N . ASP A 1 105 ? 6.472 -1.010 -28.308 1.00 62.31 105 ASP A N 1
ATOM 858 C CA . ASP A 1 105 ? 5.275 -1.261 -27.510 1.00 62.31 105 ASP A CA 1
ATOM 859 C C . ASP A 1 105 ? 5.452 -2.519 -26.646 1.00 62.31 105 ASP A C 1
ATOM 861 O O . ASP A 1 105 ? 6.003 -3.526 -27.091 1.00 62.31 105 ASP A O 1
ATOM 865 N N . ILE A 1 106 ? 4.938 -2.496 -25.414 1.00 67.75 106 ILE A N 1
ATOM 866 C CA . ILE A 1 106 ? 4.845 -3.697 -24.575 1.00 67.75 106 ILE A CA 1
ATOM 867 C C . ILE A 1 106 ? 3.557 -4.431 -24.937 1.00 67.75 106 ILE A C 1
ATOM 869 O O . ILE A 1 106 ? 2.457 -3.909 -24.768 1.00 67.75 106 ILE A O 1
ATOM 873 N N . VAL A 1 107 ? 3.693 -5.660 -25.418 1.00 66.19 107 VAL A N 1
ATOM 874 C CA . VAL A 1 107 ? 2.558 -6.480 -25.856 1.00 66.19 107 VAL A CA 1
ATOM 875 C C . VAL A 1 107 ? 1.974 -7.276 -24.693 1.00 66.19 107 VAL A C 1
ATOM 877 O O . VAL A 1 107 ? 0.766 -7.477 -24.636 1.00 66.19 107 VAL A O 1
ATOM 880 N N . GLY A 1 108 ? 2.817 -7.703 -23.750 1.00 61.34 108 GLY A N 1
ATOM 881 C CA . GLY A 1 108 ? 2.384 -8.452 -22.574 1.00 61.34 108 GLY A CA 1
ATOM 882 C C . GLY A 1 108 ? 3.547 -8.996 -21.751 1.00 61.34 108 GLY A C 1
ATOM 883 O O . GLY A 1 108 ? 4.717 -8.736 -22.046 1.00 61.34 108 GLY A O 1
ATOM 884 N N . SER A 1 109 ? 3.219 -9.779 -20.724 1.00 67.31 109 SER A N 1
ATOM 885 C CA . SER A 1 109 ? 4.207 -10.536 -19.953 1.00 67.31 109 SER A CA 1
ATOM 886 C C . SER A 1 109 ? 3.710 -11.934 -19.598 1.00 67.31 109 SER A C 1
ATOM 888 O O . SER A 1 109 ? 2.507 -12.155 -19.460 1.00 67.31 109 SER A O 1
ATOM 890 N N . CYS A 1 110 ? 4.647 -12.848 -19.360 1.00 54.50 110 CYS A N 1
ATOM 891 C CA . CYS A 1 110 ? 4.377 -14.157 -18.784 1.00 54.50 110 CYS A CA 1
ATOM 892 C C . CYS A 1 110 ? 5.584 -14.602 -17.948 1.00 54.50 110 CYS A C 1
ATOM 894 O O . CYS A 1 110 ? 6.712 -14.550 -18.431 1.00 54.50 110 CYS A O 1
ATOM 896 N N . ASN A 1 111 ? 5.371 -15.039 -16.701 1.00 59.31 111 ASN A N 1
ATOM 897 C CA . ASN A 1 111 ? 6.422 -15.600 -15.833 1.00 59.31 111 ASN A CA 1
ATOM 898 C C . ASN A 1 111 ? 7.690 -14.727 -15.692 1.00 59.31 111 ASN A C 1
ATOM 900 O O . ASN A 1 111 ? 8.802 -15.242 -15.625 1.00 59.31 111 ASN A O 1
ATOM 904 N N . GLY A 1 112 ? 7.537 -13.400 -15.666 1.00 60.28 112 GLY A N 1
ATOM 905 C CA . GLY A 1 112 ? 8.666 -12.462 -15.579 1.00 60.28 112 GLY A CA 1
ATOM 906 C C . GLY A 1 112 ? 9.377 -12.174 -16.908 1.00 60.28 112 GLY A C 1
ATOM 907 O O . GLY A 1 112 ? 10.287 -11.351 -16.932 1.00 60.28 112 GLY A O 1
ATOM 908 N N . LEU A 1 113 ? 8.949 -12.790 -18.013 1.00 66.56 113 LEU A N 1
ATOM 909 C CA . LEU A 1 113 ? 9.345 -12.420 -19.372 1.00 66.56 113 LEU A CA 1
ATOM 910 C C . LEU A 1 113 ? 8.394 -11.359 -19.923 1.00 66.56 113 LEU A C 1
ATOM 912 O O . LEU A 1 113 ? 7.190 -11.418 -19.677 1.00 66.56 113 LEU A O 1
ATOM 916 N N . ILE A 1 114 ? 8.925 -10.415 -20.698 1.00 71.12 114 ILE A N 1
ATOM 917 C CA . ILE A 1 114 ? 8.172 -9.288 -21.258 1.00 71.12 114 ILE A CA 1
ATOM 918 C C . ILE A 1 114 ? 8.313 -9.306 -22.775 1.00 71.12 114 ILE A C 1
ATOM 920 O O . ILE A 1 114 ? 9.427 -9.346 -23.295 1.00 71.12 114 ILE A O 1
ATOM 924 N N . LEU A 1 115 ? 7.182 -9.280 -23.481 1.00 70.69 115 LEU A N 1
ATOM 925 C CA . LEU A 1 115 ? 7.152 -9.230 -24.938 1.00 70.69 115 LEU A CA 1
ATOM 926 C C . LEU A 1 115 ? 7.112 -7.773 -25.402 1.00 70.69 115 LEU A C 1
ATOM 928 O O . LEU A 1 115 ? 6.159 -7.049 -25.110 1.00 70.69 115 LEU A O 1
ATOM 932 N N . LEU A 1 116 ? 8.138 -7.369 -26.149 1.00 72.38 116 LEU A N 1
ATOM 933 C CA . LEU A 1 116 ? 8.245 -6.054 -26.776 1.00 72.38 116 LEU A CA 1
ATOM 934 C C . LEU A 1 116 ? 8.016 -6.184 -28.288 1.00 72.38 116 LEU A C 1
ATOM 936 O O . LEU A 1 116 ? 8.572 -7.076 -28.925 1.00 72.38 116 LEU A O 1
ATOM 940 N N . TYR A 1 117 ? 7.221 -5.286 -28.862 1.00 68.75 117 TYR A N 1
ATOM 941 C CA . TYR A 1 117 ? 6.986 -5.150 -30.299 1.00 68.75 117 TYR A CA 1
ATOM 942 C C . TYR A 1 117 ? 7.531 -3.805 -30.771 1.00 68.75 117 TYR A C 1
ATOM 944 O O . TYR A 1 117 ? 7.136 -2.772 -30.249 1.00 68.75 117 TYR A O 1
ATOM 952 N N . GLY A 1 118 ? 8.424 -3.782 -31.757 1.00 66.69 118 GLY A N 1
ATOM 953 C CA . GLY A 1 118 ? 8.960 -2.539 -32.317 1.00 66.69 118 GLY A CA 1
ATOM 954 C C . GLY A 1 118 ? 9.118 -2.622 -33.830 1.00 66.69 118 GLY A C 1
ATOM 955 O O . GLY A 1 118 ? 9.445 -3.680 -34.362 1.00 66.69 118 GLY A O 1
ATOM 956 N N . ASP A 1 119 ? 8.911 -1.499 -34.521 1.00 57.19 119 ASP A N 1
ATOM 957 C CA . ASP A 1 119 ? 9.144 -1.392 -35.965 1.00 57.19 119 ASP A CA 1
ATOM 958 C C . ASP A 1 119 ? 10.651 -1.330 -36.267 1.00 57.19 119 ASP A C 1
ATOM 960 O O . ASP A 1 119 ? 11.307 -0.302 -36.064 1.00 57.19 119 ASP A O 1
ATOM 964 N N . ILE A 1 120 ? 11.203 -2.424 -36.799 1.00 50.25 120 ILE A N 1
ATOM 965 C CA . ILE A 1 120 ? 12.569 -2.482 -37.336 1.00 50.25 120 ILE A CA 1
ATOM 966 C C . ILE A 1 120 ? 12.505 -2.137 -38.829 1.00 50.25 120 ILE A C 1
ATOM 968 O O . ILE A 1 120 ? 12.379 -3.014 -39.683 1.00 50.25 120 ILE A O 1
ATOM 972 N N . PHE A 1 121 ? 12.597 -0.853 -39.183 1.00 49.09 121 PHE A N 1
ATOM 973 C CA . PHE A 1 121 ? 12.781 -0.474 -40.588 1.00 49.09 121 PHE A CA 1
ATOM 974 C C . PHE A 1 121 ? 14.231 -0.721 -41.025 1.00 49.09 121 PHE A C 1
ATOM 976 O O . PHE A 1 121 ? 15.070 0.177 -41.001 1.00 49.09 121 PHE A O 1
ATOM 983 N N . GLY A 1 122 ? 14.510 -1.937 -41.496 1.00 42.72 122 GLY A N 1
ATOM 984 C CA . GLY A 1 122 ? 15.664 -2.228 -42.342 1.00 42.72 122 GLY A CA 1
ATOM 985 C C . GLY A 1 122 ? 15.459 -1.634 -43.736 1.00 42.72 122 GLY A C 1
ATOM 986 O O . GLY A 1 122 ? 14.958 -2.301 -44.636 1.00 42.72 122 GLY A O 1
ATOM 987 N N . SER A 1 123 ? 15.844 -0.373 -43.941 1.00 39.91 123 SER A N 1
ATOM 988 C CA . SER A 1 123 ? 15.865 0.231 -45.282 1.00 39.91 123 SER A CA 1
ATOM 989 C C . SER A 1 123 ? 17.130 -0.178 -46.043 1.00 39.91 123 SER A C 1
ATOM 991 O O . SER A 1 123 ? 17.972 0.658 -46.359 1.00 39.91 123 SER A O 1
ATOM 993 N N . HIS A 1 124 ? 17.270 -1.462 -46.381 1.00 39.69 124 HIS A N 1
ATOM 994 C CA . HIS A 1 124 ? 18.222 -1.876 -47.415 1.00 39.69 124 HIS A CA 1
ATOM 995 C C . HIS A 1 124 ? 17.655 -1.527 -48.796 1.00 39.69 124 HIS A C 1
ATOM 997 O O . HIS A 1 124 ? 17.099 -2.368 -49.499 1.00 39.69 124 HIS A O 1
ATOM 1003 N N . LYS A 1 125 ? 17.814 -0.269 -49.216 1.00 36.59 125 LYS A N 1
ATOM 1004 C CA . LYS A 1 125 ? 17.680 0.097 -50.631 1.00 36.59 125 LYS A CA 1
ATOM 1005 C C . LYS A 1 125 ? 18.980 -0.295 -51.344 1.00 36.59 125 LYS A C 1
ATOM 1007 O O . LYS A 1 125 ? 19.924 0.487 -51.387 1.00 36.59 125 LYS A O 1
ATOM 1012 N N . LYS A 1 126 ? 19.043 -1.512 -51.900 1.00 36.75 126 LYS A N 1
ATOM 1013 C CA . LYS A 1 126 ? 20.004 -1.820 -52.973 1.00 36.75 126 LYS A CA 1
ATOM 1014 C C . LYS A 1 126 ? 19.610 -0.972 -54.187 1.00 36.75 126 LYS A C 1
ATOM 1016 O O . LYS A 1 126 ? 18.558 -1.205 -54.775 1.00 36.75 126 LYS A O 1
ATOM 1021 N N . ARG A 1 127 ? 20.417 0.038 -54.524 1.00 33.59 127 ARG A N 1
ATOM 1022 C CA . ARG A 1 127 ? 20.390 0.661 -55.856 1.00 33.59 127 ARG A CA 1
ATOM 1023 C C . ARG A 1 127 ? 21.153 -0.262 -56.804 1.00 33.59 127 ARG A C 1
ATOM 1025 O O . ARG A 1 127 ? 22.312 -0.564 -56.531 1.00 33.59 127 ARG A O 1
ATOM 1032 N N . ILE A 1 128 ? 20.455 -0.732 -57.837 1.00 42.34 128 ILE A N 1
ATOM 1033 C CA . ILE A 1 128 ? 21.044 -1.181 -59.107 1.00 42.34 128 ILE A CA 1
ATOM 1034 C C . ILE A 1 128 ? 21.495 0.076 -59.856 1.00 42.34 128 ILE A C 1
ATOM 1036 O O . ILE A 1 128 ? 20.792 1.108 -59.711 1.00 42.34 128 ILE A O 1
#

Organism: Medicago truncatula (NCBI:txid3880)

pLDDT: mean 70.27, std 18.05, range [33.59, 96.81]

Radius of gyration: 24.38 Å; chains: 1; bounding box: 52×40×78 Å